Protein AF-A0A8X7VWJ9-F1 (afdb_monomer_lite)

pLDDT: mean 75.22, std 15.7, range [35.44, 90.56]

Secondary structure (DSSP, 8-state):
-----------HHHHHHHHHT-TTS-HHHHHHHHHHHHHHHHHHHHHHHHHHHHT-HHHHHHHHHHHHHHHHHHHHHHHHHHHHHHHHHHHHHHHH--

Organism: Brassica carinata (NCBI:txid52824)

Sequence (98 aa):
MEKKKQRSEVSSTEAVLLGALAPGVNAPTWNTLKLSFLMLGLCLTFMLSIAFTSGQSMLLVHVGFLIVIASSLFVLLNWYVIFMKCFEYLEELIETFT

Structure (mmCIF, N/CA/C/O backbone):
data_AF-A0A8X7VWJ9-F1
#
_entry.id   AF-A0A8X7VWJ9-F1
#
loop_
_atom_site.group_PDB
_atom_site.id
_atom_site.type_symbol
_atom_site.label_atom_id
_atom_site.label_alt_id
_atom_site.label_comp_id
_atom_site.label_asym_id
_atom_site.label_entity_id
_atom_site.label_seq_id
_atom_site.pdbx_PDB_ins_code
_atom_site.Cartn_x
_atom_site.Cartn_y
_atom_site.Cartn_z
_atom_site.occupancy
_atom_site.B_iso_or_equiv
_atom_site.auth_seq_id
_atom_site.auth_comp_id
_atom_site.auth_asym_id
_atom_site.auth_atom_id
_atom_site.pdbx_PDB_model_num
ATOM 1 N N . MET A 1 1 ? -39.481 10.155 -26.288 1.00 44.72 1 MET A N 1
ATOM 2 C CA . MET A 1 1 ? -38.616 8.976 -26.047 1.00 44.72 1 MET A CA 1
ATOM 3 C C . MET A 1 1 ? -37.301 9.212 -26.780 1.00 44.72 1 MET A C 1
ATOM 5 O O . MET A 1 1 ? -37.375 9.875 -27.799 1.00 44.72 1 MET A O 1
ATOM 9 N N . GLU A 1 2 ? -36.179 8.674 -26.268 1.00 39.19 2 GLU A N 1
ATOM 10 C CA . GLU A 1 2 ? -34.777 8.767 -26.770 1.00 39.19 2 GLU A CA 1
ATOM 11 C C . GLU A 1 2 ? -33.906 9.894 -26.156 1.00 39.19 2 GLU A C 1
ATOM 13 O O . GLU A 1 2 ? -34.374 11.015 -26.043 1.00 39.19 2 GLU A O 1
ATOM 18 N N . LYS A 1 3 ? -32.646 9.713 -25.704 1.00 35.44 3 LYS A N 1
ATOM 19 C CA . LYS A 1 3 ? -31.733 8.553 -25.569 1.00 35.44 3 LYS A CA 1
ATOM 20 C C . LYS A 1 3 ? -30.745 8.763 -24.402 1.00 35.44 3 LYS A C 1
ATOM 22 O O . LYS A 1 3 ? -30.254 9.856 -24.149 1.00 35.44 3 LYS A O 1
ATOM 27 N N . LYS A 1 4 ? -30.422 7.642 -23.755 1.00 49.41 4 LYS A N 1
ATOM 28 C CA . LYS A 1 4 ? -29.384 7.391 -22.744 1.00 49.41 4 LYS A CA 1
ATOM 29 C C . LYS A 1 4 ? -27.988 7.792 -23.268 1.00 49.41 4 LYS A C 1
ATOM 31 O O . LYS A 1 4 ? -27.554 7.248 -24.279 1.00 49.41 4 LYS A O 1
ATOM 36 N N . LYS A 1 5 ? -27.245 8.648 -22.558 1.00 36.56 5 LYS A N 1
ATOM 37 C CA . LYS A 1 5 ? -25.771 8.686 -22.644 1.00 36.56 5 LYS A CA 1
ATOM 38 C C . LYS A 1 5 ? -25.194 8.965 -21.261 1.00 36.56 5 LYS A C 1
ATOM 40 O O . LYS A 1 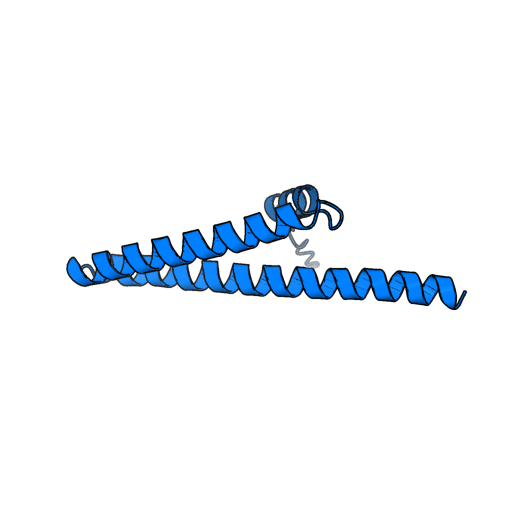5 ? -24.833 10.082 -20.916 1.00 36.56 5 LYS A O 1
ATOM 45 N N . GLN A 1 6 ? -25.173 7.899 -20.470 1.00 39.72 6 GLN A N 1
ATOM 46 C CA . GLN A 1 6 ? -24.439 7.773 -19.220 1.00 39.72 6 GLN A CA 1
ATOM 47 C C . GLN A 1 6 ? -22.951 7.921 -19.569 1.00 39.72 6 GLN A C 1
ATOM 49 O O . GLN A 1 6 ? -22.284 6.958 -19.938 1.00 39.72 6 GLN A O 1
ATOM 54 N N . ARG A 1 7 ? -22.474 9.170 -19.604 1.00 41.28 7 ARG A N 1
ATOM 55 C CA . ARG A 1 7 ? -21.055 9.493 -19.707 1.00 41.28 7 ARG A CA 1
ATOM 56 C C . ARG A 1 7 ? -20.456 8.956 -18.417 1.00 41.28 7 ARG A C 1
ATOM 58 O O . ARG A 1 7 ? -20.766 9.473 -17.354 1.00 41.28 7 ARG A O 1
ATOM 65 N N . SER A 1 8 ? -19.716 7.862 -18.536 1.00 43.53 8 SER A N 1
ATOM 66 C CA . SER A 1 8 ? -18.825 7.330 -17.516 1.00 43.53 8 SER A CA 1
ATOM 67 C C . SER A 1 8 ? -18.046 8.496 -16.923 1.00 43.53 8 SER A C 1
ATOM 69 O O . SER A 1 8 ? -17.138 9.040 -17.553 1.00 43.53 8 SER A O 1
ATOM 71 N N . GLU A 1 9 ? -18.512 8.945 -15.767 1.00 43.56 9 GLU A N 1
ATOM 72 C CA . GLU A 1 9 ? -17.910 9.985 -14.962 1.00 43.56 9 GLU A CA 1
ATOM 73 C C . GLU A 1 9 ? -16.662 9.340 -14.377 1.00 43.56 9 GLU A C 1
ATOM 75 O O . GLU A 1 9 ? -16.691 8.720 -13.318 1.00 43.56 9 GLU A O 1
ATOM 80 N N . VAL A 1 10 ? -15.585 9.354 -15.164 1.00 52.28 10 VAL A N 1
ATOM 81 C CA . VAL A 1 10 ? -14.258 9.034 -14.658 1.00 52.28 10 VAL A CA 1
ATOM 82 C C . VAL A 1 10 ? -14.016 10.095 -13.598 1.00 52.28 10 VAL A C 1
ATOM 84 O O . VAL A 1 10 ? -13.834 11.272 -13.922 1.00 52.28 10 VAL A O 1
ATOM 87 N N . SER A 1 11 ? -14.190 9.687 -12.342 1.00 52.00 11 SER A N 1
ATOM 88 C CA . SER A 1 11 ? -14.078 10.548 -11.176 1.00 52.00 11 SER A CA 1
ATOM 89 C C . SER A 1 11 ? -12.757 11.290 -11.304 1.00 52.00 11 SER A C 1
ATOM 91 O O . SER A 1 11 ? -11.713 10.671 -11.497 1.00 52.00 11 SER A O 1
ATOM 93 N N . SER A 1 12 ? -12.795 12.620 -11.277 1.00 49.84 12 SER A N 1
ATOM 94 C CA . SER A 1 12 ? -11.623 13.481 -11.481 1.00 49.84 12 SER A CA 1
ATOM 95 C C . SER A 1 12 ? -10.448 13.108 -10.568 1.00 49.84 12 SER A C 1
ATOM 97 O O . SER A 1 12 ? -9.294 13.336 -10.920 1.00 49.84 12 SER A O 1
ATOM 99 N N . THR A 1 13 ? -10.731 12.461 -9.436 1.00 50.78 13 THR A N 1
ATOM 100 C CA . THR A 1 13 ? -9.750 11.853 -8.537 1.00 50.78 13 THR A CA 1
ATOM 101 C C . THR A 1 13 ? -8.944 10.731 -9.196 1.00 50.78 13 THR A C 1
ATOM 103 O O . THR A 1 13 ? -7.738 10.689 -8.997 1.00 50.78 13 THR A O 1
ATOM 106 N N . GLU A 1 14 ? -9.553 9.864 -10.008 1.00 52.38 14 GLU A N 1
ATOM 107 C CA . GLU A 1 14 ? -8.833 8.833 -10.768 1.00 52.38 14 GLU A CA 1
ATOM 108 C C . GLU A 1 14 ? -7.960 9.450 -11.857 1.00 52.38 14 GLU A C 1
ATOM 110 O O . GLU A 1 14 ? -6.824 9.031 -12.016 1.00 52.38 14 GLU A O 1
ATOM 115 N N . ALA A 1 15 ? -8.427 10.490 -12.553 1.00 58.78 15 ALA A N 1
ATOM 116 C CA . ALA A 1 15 ? -7.630 11.179 -13.571 1.00 58.78 15 ALA A CA 1
ATOM 117 C C . ALA A 1 15 ? -6.428 11.940 -12.971 1.00 58.78 15 ALA A C 1
ATOM 119 O O . ALA A 1 15 ? -5.347 11.948 -13.556 1.00 58.78 15 ALA A O 1
ATOM 120 N N . VAL A 1 16 ? -6.587 12.541 -11.786 1.00 58.56 16 VAL A N 1
ATOM 121 C CA . VAL A 1 16 ? -5.488 13.183 -11.039 1.00 58.56 16 VAL A CA 1
ATOM 122 C C . VAL A 1 16 ? -4.545 12.143 -10.436 1.00 58.56 16 VAL A C 1
ATOM 124 O O . VAL A 1 16 ? -3.332 12.338 -10.466 1.00 58.56 16 VAL A O 1
ATOM 127 N N . LEU A 1 17 ? -5.072 11.022 -9.933 1.00 55.59 17 LEU A N 1
ATOM 128 C CA . LEU A 1 17 ? -4.257 9.918 -9.435 1.00 55.59 17 LEU A CA 1
ATOM 129 C C . LEU A 1 17 ? -3.463 9.274 -10.580 1.00 55.59 17 LEU A C 1
ATOM 131 O O . LEU A 1 17 ? -2.268 9.076 -10.413 1.00 55.59 17 LEU A O 1
ATOM 135 N N . LEU A 1 18 ? -4.070 9.047 -11.754 1.00 55.38 18 LEU A N 1
ATOM 136 C CA . LEU A 1 18 ? -3.378 8.622 -12.980 1.00 55.38 18 LEU A CA 1
ATOM 137 C C . LEU A 1 18 ? -2.339 9.654 -13.442 1.00 55.38 18 LEU A C 1
ATOM 139 O O . LEU A 1 18 ? -1.288 9.267 -13.940 1.00 55.38 18 LEU A O 1
ATOM 143 N N . GLY A 1 19 ? -2.611 10.950 -13.266 1.00 60.25 19 GLY A N 1
ATOM 144 C CA . GLY A 1 19 ? -1.664 12.023 -13.573 1.00 60.25 19 GLY A CA 1
ATOM 145 C C . GLY A 1 19 ? -0.460 12.067 -12.624 1.00 60.25 19 GLY A C 1
ATOM 146 O O . GLY A 1 19 ? 0.653 12.345 -13.061 1.00 60.25 19 GLY A O 1
ATOM 147 N N . ALA A 1 20 ? -0.654 11.749 -11.341 1.00 59.50 20 ALA A N 1
ATOM 148 C CA . ALA A 1 20 ? 0.415 11.683 -10.338 1.00 59.50 20 ALA A CA 1
ATOM 149 C C . ALA A 1 20 ? 1.166 10.335 -10.332 1.00 59.50 20 ALA A C 1
ATOM 151 O O . ALA A 1 20 ? 2.326 10.276 -9.927 1.00 59.50 20 ALA A O 1
ATOM 152 N N . LEU A 1 21 ? 0.515 9.263 -10.790 1.00 55.59 21 LEU A N 1
ATOM 153 C CA . LEU A 1 21 ? 1.058 7.911 -10.972 1.00 55.59 21 LEU A CA 1
ATOM 154 C C . LEU A 1 21 ? 1.317 7.595 -12.450 1.00 55.59 21 LEU A C 1
ATOM 156 O O . LEU A 1 21 ? 1.252 6.431 -12.862 1.00 55.59 21 LEU A O 1
ATOM 160 N N . ALA A 1 22 ? 1.598 8.614 -13.265 1.00 58.09 22 ALA A N 1
ATOM 161 C CA . ALA A 1 22 ? 2.034 8.380 -14.628 1.00 58.09 22 ALA A CA 1
ATOM 162 C C . ALA A 1 22 ? 3.196 7.352 -14.599 1.00 58.09 22 ALA A C 1
ATOM 164 O O . ALA A 1 22 ? 4.094 7.483 -13.763 1.00 58.09 22 ALA A O 1
ATOM 165 N N . PRO A 1 23 ? 3.192 6.329 -15.467 1.00 53.41 23 PRO A N 1
ATOM 166 C CA . PRO A 1 23 ? 4.061 5.142 -15.396 1.00 53.41 23 PRO A CA 1
ATOM 167 C C . PRO A 1 23 ? 5.577 5.393 -15.491 1.00 53.41 23 PRO A C 1
ATOM 169 O O . PRO A 1 23 ? 6.355 4.447 -15.491 1.00 53.41 23 PRO A O 1
ATOM 172 N N . GLY A 1 24 ? 6.006 6.656 -15.526 1.00 55.78 24 GLY A N 1
ATOM 173 C CA . GLY A 1 24 ? 7.399 7.094 -15.490 1.00 55.78 24 GLY A CA 1
ATOM 174 C C . GLY A 1 24 ? 7.867 7.666 -14.145 1.00 55.78 24 GLY A C 1
ATOM 175 O O . GLY A 1 24 ? 9.004 8.126 -14.054 1.00 55.78 24 GLY A O 1
ATOM 176 N N . VAL A 1 25 ? 7.047 7.670 -13.085 1.00 61.88 25 VAL A N 1
ATOM 177 C CA . VAL A 1 25 ? 7.496 8.134 -11.758 1.00 61.88 25 VAL A CA 1
ATOM 178 C C . VAL A 1 25 ? 8.270 7.019 -11.045 1.00 61.88 25 VAL A C 1
ATOM 180 O O . VAL A 1 25 ? 7.689 6.160 -10.397 1.00 61.88 25 VAL A O 1
ATOM 183 N N . ASN A 1 26 ? 9.593 7.009 -11.234 1.00 63.00 26 ASN A N 1
ATOM 184 C CA . ASN A 1 26 ? 10.649 6.260 -10.532 1.00 63.00 26 ASN A CA 1
ATOM 185 C C . ASN A 1 26 ? 10.214 5.044 -9.667 1.00 63.00 26 ASN A C 1
ATOM 187 O O . ASN A 1 26 ? 9.514 5.207 -8.672 1.00 63.00 26 ASN A O 1
ATOM 191 N N . ALA A 1 27 ? 10.759 3.844 -9.927 1.00 71.00 27 ALA A N 1
ATOM 192 C CA . ALA A 1 27 ? 10.579 2.616 -9.120 1.00 71.00 27 ALA A CA 1
ATOM 193 C C . ALA A 1 27 ? 10.417 2.796 -7.580 1.00 71.00 27 ALA A C 1
ATOM 195 O O . ALA A 1 27 ? 9.549 2.133 -6.998 1.00 71.00 27 ALA A O 1
ATOM 196 N N . PRO A 1 28 ? 11.172 3.680 -6.888 1.00 73.44 28 PRO A N 1
ATOM 197 C CA . PRO A 1 28 ? 10.946 3.970 -5.468 1.00 73.44 28 PRO A CA 1
ATOM 198 C C . PRO A 1 28 ? 9.558 4.538 -5.119 1.00 73.44 28 PRO A C 1
ATOM 200 O O . PRO A 1 28 ? 9.031 4.201 -4.062 1.00 73.44 28 PRO A O 1
ATOM 203 N N . THR A 1 29 ? 8.917 5.330 -5.979 1.00 79.31 29 THR A N 1
ATOM 204 C CA . THR A 1 29 ? 7.558 5.862 -5.758 1.00 79.31 29 THR A CA 1
ATOM 205 C C . THR A 1 29 ? 6.524 4.735 -5.696 1.00 79.31 29 THR A C 1
ATOM 207 O O . THR A 1 29 ? 5.627 4.743 -4.851 1.00 79.31 29 THR A O 1
ATOM 210 N N . TRP A 1 30 ? 6.699 3.703 -6.524 1.00 75.75 30 TRP A N 1
ATOM 211 C CA . TRP A 1 30 ? 5.869 2.498 -6.510 1.00 75.75 30 TRP A CA 1
ATOM 212 C C . TRP A 1 30 ? 6.044 1.650 -5.267 1.00 75.75 30 TRP A C 1
ATOM 214 O O . TRP A 1 30 ? 5.065 1.134 -4.719 1.00 75.75 30 TRP A O 1
ATOM 224 N N . ASN A 1 31 ? 7.274 1.561 -4.775 1.00 80.81 31 ASN A N 1
ATOM 225 C CA . ASN A 1 31 ? 7.533 0.909 -3.506 1.00 80.81 31 ASN A CA 1
ATOM 226 C C . ASN A 1 31 ? 6.891 1.677 -2.342 1.00 80.81 31 ASN A C 1
ATOM 228 O O . ASN A 1 31 ? 6.246 1.068 -1.492 1.00 80.81 31 ASN A O 1
ATOM 232 N N . THR A 1 32 ? 6.991 3.009 -2.344 1.00 86.06 32 THR A N 1
ATOM 233 C CA . THR A 1 32 ? 6.357 3.865 -1.334 1.00 86.06 32 THR A CA 1
ATOM 234 C C . THR A 1 32 ? 4.845 3.699 -1.326 1.00 86.06 32 THR A C 1
ATOM 236 O O . THR A 1 32 ? 4.276 3.511 -0.257 1.00 86.06 32 THR A O 1
ATOM 239 N N . LEU A 1 33 ? 4.179 3.684 -2.485 1.00 85.25 33 LEU A N 1
ATOM 240 C CA . LEU A 1 33 ? 2.727 3.508 -2.512 1.00 85.25 33 LEU A CA 1
ATOM 241 C C . LEU A 1 33 ? 2.303 2.125 -2.000 1.00 85.25 33 LEU A C 1
ATOM 243 O O . LEU A 1 33 ? 1.362 2.022 -1.209 1.00 85.25 33 LEU A O 1
ATOM 247 N N . LYS A 1 34 ? 3.013 1.062 -2.402 1.00 83.19 34 LYS A N 1
ATOM 248 C CA . LYS A 1 34 ? 2.776 -0.287 -1.863 1.00 83.19 34 LYS A CA 1
ATOM 249 C C . LYS A 1 34 ? 2.982 -0.323 -0.346 1.00 83.19 34 LYS A C 1
ATOM 251 O O . LYS A 1 34 ? 2.170 -0.920 0.358 1.00 83.19 34 LYS A O 1
ATOM 256 N N . LEU A 1 35 ? 4.015 0.353 0.159 1.00 87.69 35 LEU A N 1
ATOM 257 C CA . LEU A 1 35 ? 4.292 0.475 1.590 1.00 87.69 35 LEU A CA 1
ATOM 258 C C . LEU A 1 35 ? 3.186 1.249 2.323 1.00 87.69 35 LEU A C 1
ATOM 260 O O . LEU A 1 35 ? 2.762 0.827 3.396 1.00 87.69 35 LEU A O 1
ATOM 264 N N . SER A 1 36 ? 2.681 2.342 1.745 1.00 89.62 36 SER A N 1
ATOM 265 C CA . SER A 1 36 ? 1.567 3.111 2.307 1.00 89.62 36 SER A CA 1
ATOM 266 C C . SER A 1 36 ? 0.310 2.255 2.430 1.00 89.62 36 SER A C 1
ATOM 268 O O . SER A 1 36 ? -0.303 2.261 3.494 1.00 89.62 36 SER A O 1
ATOM 270 N N . PHE A 1 37 ? -0.037 1.466 1.405 1.00 86.62 37 PHE A N 1
ATOM 271 C CA . PHE A 1 37 ? -1.151 0.511 1.481 1.00 86.62 37 PHE A CA 1
ATOM 272 C C . PHE A 1 37 ? -0.933 -0.564 2.553 1.00 86.62 37 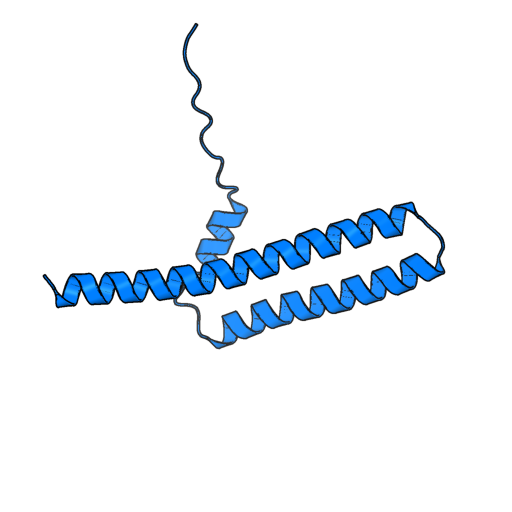PHE A C 1
ATOM 274 O O . PHE A 1 37 ? -1.873 -0.905 3.270 1.00 86.62 37 PHE A O 1
ATOM 281 N N . LEU A 1 38 ? 0.296 -1.064 2.706 1.00 87.50 38 LEU A N 1
ATOM 282 C CA . LEU A 1 38 ? 0.642 -2.043 3.740 1.00 87.50 38 LEU A CA 1
ATOM 283 C C . LEU A 1 38 ? 0.480 -1.448 5.146 1.00 87.50 38 LEU A C 1
ATOM 285 O O . LEU A 1 38 ? -0.145 -2.068 6.005 1.00 87.50 38 LEU A O 1
ATOM 289 N N . MET A 1 39 ? 0.966 -0.225 5.370 1.00 90.56 39 MET A N 1
ATOM 290 C CA . MET A 1 39 ? 0.786 0.498 6.634 1.00 90.56 39 MET A CA 1
ATOM 291 C C . MET A 1 39 ? -0.682 0.819 6.920 1.00 90.56 39 MET A C 1
ATOM 293 O O . MET A 1 39 ? -1.122 0.702 8.064 1.00 90.56 39 MET A O 1
ATOM 297 N N . LEU A 1 40 ? -1.463 1.156 5.890 1.00 89.50 40 LEU A N 1
ATOM 298 C CA . LEU A 1 40 ? -2.913 1.326 6.001 1.00 89.50 40 LEU A CA 1
ATOM 299 C C . LEU A 1 40 ? -3.590 0.020 6.431 1.00 89.50 40 LEU A C 1
ATOM 301 O O . LEU A 1 40 ? -4.392 0.029 7.361 1.00 89.50 40 LEU A O 1
ATOM 305 N N . GLY A 1 41 ? -3.219 -1.111 5.827 1.00 88.06 41 GLY A N 1
ATOM 306 C CA . GLY A 1 41 ? -3.713 -2.433 6.216 1.00 88.06 41 GLY A CA 1
ATOM 307 C C . GLY A 1 41 ? -3.336 -2.817 7.651 1.00 88.06 41 GLY A C 1
ATOM 308 O O . GLY A 1 41 ? -4.185 -3.301 8.403 1.00 88.06 41 GLY A O 1
ATOM 309 N N . LEU A 1 42 ? -2.093 -2.549 8.065 1.00 89.56 42 LEU A N 1
ATOM 310 C CA . LEU A 1 42 ? -1.631 -2.784 9.436 1.00 89.56 42 LEU A CA 1
ATOM 311 C C . LEU A 1 42 ? -2.425 -1.940 10.445 1.00 89.56 42 LEU A C 1
ATOM 313 O O . LEU A 1 42 ? -2.891 -2.461 11.458 1.00 89.56 42 LEU A O 1
ATOM 317 N N . CYS A 1 43 ? -2.642 -0.661 10.135 1.00 89.81 43 CYS A N 1
ATOM 318 C CA . CYS A 1 43 ? -3.444 0.246 10.953 1.00 89.81 43 CYS A CA 1
ATOM 319 C C . CYS A 1 43 ? -4.903 -0.220 11.055 1.00 89.81 43 CYS A C 1
ATOM 321 O O . CYS A 1 43 ? -5.452 -0.297 12.153 1.00 89.81 43 CYS A O 1
ATOM 323 N N . LEU A 1 44 ? -5.523 -0.611 9.939 1.00 87.31 44 LEU A N 1
ATOM 324 C CA . LEU A 1 44 ? -6.894 -1.126 9.931 1.00 87.31 44 LEU A CA 1
ATOM 325 C C . LEU A 1 44 ? -7.025 -2.429 10.731 1.00 87.31 44 LEU A C 1
ATOM 327 O O . LEU A 1 44 ? -7.999 -2.598 11.456 1.00 87.31 44 LEU A O 1
ATOM 331 N N . THR A 1 45 ? -6.028 -3.314 10.669 1.00 87.62 45 THR A N 1
ATOM 332 C CA . THR A 1 45 ? -5.993 -4.558 11.463 1.00 87.62 45 THR A CA 1
ATOM 333 C C . THR A 1 45 ? -5.889 -4.266 12.964 1.00 87.62 45 THR A C 1
ATOM 335 O O . THR A 1 45 ? -6.542 -4.919 13.785 1.00 87.62 45 THR A O 1
ATOM 338 N N . PHE A 1 46 ? -5.111 -3.247 13.333 1.00 89.94 46 PHE A N 1
ATOM 339 C CA . PHE A 1 46 ? -5.007 -2.781 14.712 1.00 89.94 46 PHE A CA 1
ATOM 340 C C . PHE A 1 46 ? -6.323 -2.158 15.201 1.00 89.94 46 PHE A C 1
ATOM 342 O O . PHE A 1 46 ? -6.836 -2.538 16.254 1.00 89.94 46 PHE A O 1
ATOM 349 N N . MET A 1 47 ? -6.930 -1.279 14.398 1.00 88.44 47 MET A N 1
ATOM 350 C CA . MET A 1 47 ? -8.249 -0.696 14.673 1.00 88.44 47 MET A CA 1
ATOM 351 C C . MET A 1 47 ? -9.333 -1.774 14.787 1.00 88.44 47 MET A C 1
ATOM 353 O O . MET A 1 47 ? -10.215 -1.667 15.636 1.00 88.44 47 MET A O 1
ATOM 357 N N . LEU A 1 48 ? -9.243 -2.844 13.992 1.00 86.00 48 LEU A N 1
ATOM 358 C CA . LEU A 1 48 ? -10.152 -3.984 14.070 1.00 86.00 48 LEU A CA 1
ATOM 359 C C . LEU A 1 48 ? -9.979 -4.750 15.390 1.00 86.00 48 LEU A C 1
ATOM 361 O O . LEU A 1 48 ? -10.968 -5.065 16.045 1.00 86.00 48 LEU A O 1
ATOM 365 N N . SER A 1 49 ? -8.736 -4.991 15.821 1.00 86.50 49 SER A N 1
ATOM 366 C CA . SER A 1 49 ? -8.430 -5.636 17.112 1.00 86.50 49 SER A CA 1
ATOM 367 C C . SER A 1 49 ? -8.987 -4.843 18.300 1.00 86.50 49 SER A C 1
ATOM 369 O O . SER A 1 49 ? -9.553 -5.416 19.236 1.00 86.50 49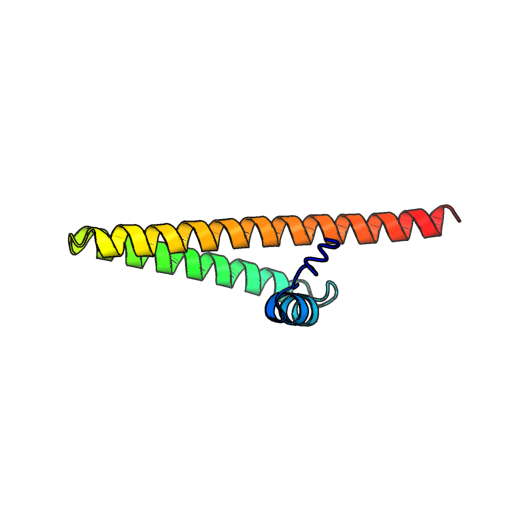 SER A O 1
ATOM 371 N N . ILE A 1 50 ? -8.891 -3.513 18.241 1.00 87.50 50 ILE A N 1
ATOM 372 C CA . ILE A 1 50 ? -9.477 -2.628 19.254 1.00 87.50 50 ILE A CA 1
ATOM 373 C C . ILE A 1 50 ? -11.009 -2.659 19.182 1.00 87.50 50 ILE A C 1
ATOM 375 O O . ILE A 1 50 ? -11.664 -2.749 20.220 1.00 87.50 50 ILE A O 1
ATOM 379 N N . ALA A 1 51 ? -11.592 -2.640 17.981 1.00 86.69 51 ALA A N 1
ATOM 380 C CA . ALA A 1 51 ? -13.041 -2.707 17.798 1.00 86.69 51 ALA A CA 1
ATOM 381 C C . ALA A 1 51 ? -13.641 -4.031 18.308 1.00 86.69 51 ALA A C 1
ATOM 383 O O . ALA A 1 51 ? -14.739 -4.034 18.863 1.00 86.69 51 ALA A O 1
ATOM 384 N N . PHE A 1 52 ? -12.911 -5.148 18.191 1.00 82.00 52 PHE A N 1
ATOM 385 C CA . PHE A 1 52 ? -13.298 -6.414 18.823 1.00 82.00 52 PHE A CA 1
ATOM 386 C C . PHE A 1 52 ? -13.316 -6.313 20.351 1.00 82.00 52 PHE A C 1
ATOM 388 O O . PHE A 1 52 ? -14.223 -6.841 20.989 1.00 82.00 52 PHE A O 1
ATOM 395 N N . THR A 1 53 ? -12.350 -5.601 20.935 1.00 82.12 53 THR A N 1
ATOM 396 C CA . THR A 1 53 ? -12.266 -5.399 22.389 1.00 82.12 53 THR A CA 1
ATOM 397 C C . 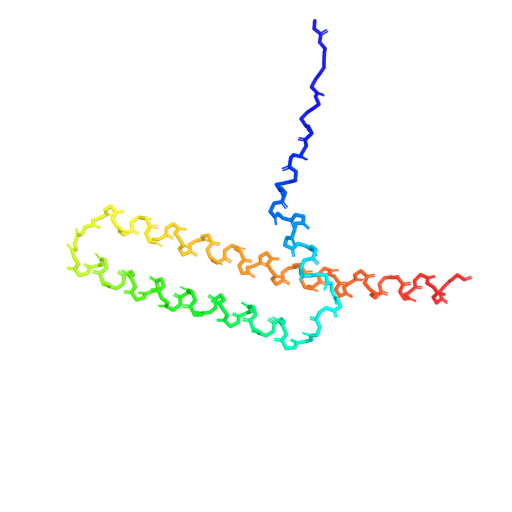THR A 1 53 ? -13.379 -4.485 22.909 1.00 82.12 53 THR A C 1
ATOM 399 O O . THR A 1 53 ? -13.876 -4.700 24.012 1.00 82.12 53 THR A O 1
ATOM 402 N N . SER A 1 54 ? -13.812 -3.487 22.131 1.00 83.44 54 SER A N 1
ATOM 403 C CA . SER A 1 54 ? -14.876 -2.565 22.554 1.00 83.44 54 SER A CA 1
ATOM 404 C C . SER A 1 54 ? -16.288 -3.159 22.464 1.00 83.44 54 SER A C 1
ATOM 406 O O . SER A 1 54 ? -17.227 -2.575 23.004 1.00 83.44 54 SER A O 1
ATOM 408 N N . GLY A 1 55 ? -16.467 -4.299 21.785 1.00 76.12 55 GLY A N 1
ATOM 409 C CA . GLY A 1 55 ? -17.762 -4.980 21.654 1.00 76.12 55 GLY A CA 1
ATOM 410 C C . GLY A 1 55 ? -18.802 -4.226 20.813 1.00 76.12 55 GLY A C 1
ATOM 411 O O . GLY A 1 55 ? -19.958 -4.643 20.737 1.00 76.12 55 GLY A O 1
ATOM 412 N N . GLN A 1 56 ? -18.422 -3.123 20.161 1.00 83.44 56 GLN A N 1
ATOM 413 C CA . GLN A 1 56 ? -19.318 -2.337 19.313 1.00 83.44 56 GLN A CA 1
ATOM 414 C C . GLN A 1 56 ? -19.386 -2.948 17.909 1.00 83.44 56 GLN A C 1
ATOM 416 O O . GLN A 1 56 ? -18.566 -2.663 17.034 1.00 83.44 56 GLN A O 1
ATOM 421 N N . SER A 1 57 ? -20.413 -3.765 17.673 1.00 79.00 57 SER A N 1
ATOM 422 C CA . SER A 1 57 ? -20.661 -4.455 16.396 1.00 79.00 57 SER A CA 1
ATOM 423 C C . SER A 1 57 ? -20.702 -3.518 15.180 1.00 79.00 57 SER A C 1
ATOM 425 O O . SER A 1 57 ? -20.236 -3.878 14.101 1.00 79.00 57 SER A O 1
ATOM 427 N N . MET A 1 58 ? -21.191 -2.288 15.352 1.00 85.44 58 MET A N 1
ATOM 428 C CA . MET A 1 58 ? -21.232 -1.289 14.282 1.00 85.44 58 MET A CA 1
ATOM 429 C C . MET A 1 58 ? -19.835 -0.813 13.848 1.00 85.44 58 MET A C 1
ATOM 431 O O . MET A 1 58 ? -19.608 -0.596 12.657 1.00 85.44 58 MET A O 1
ATOM 435 N N . LEU A 1 59 ? -18.878 -0.712 14.780 1.00 85.25 59 LEU A N 1
ATOM 436 C CA . LEU A 1 59 ? -17.483 -0.396 14.451 1.00 85.25 59 LEU A CA 1
ATOM 437 C C . LEU A 1 59 ? -16.813 -1.549 13.703 1.00 85.25 59 LEU A C 1
ATOM 439 O O . LEU A 1 59 ? -16.074 -1.300 12.756 1.00 85.25 59 LEU A O 1
ATOM 443 N N . LEU A 1 60 ? -17.111 -2.798 14.071 1.00 86.50 60 LEU A N 1
ATOM 444 C CA . LEU A 1 60 ? -16.583 -3.971 13.370 1.00 86.50 60 LEU A CA 1
ATOM 445 C C . LEU A 1 60 ? -16.990 -4.004 11.898 1.00 86.50 60 LEU A C 1
ATOM 447 O O . LEU A 1 60 ? -16.144 -4.232 11.035 1.00 86.50 60 LEU A O 1
ATOM 451 N N . VAL A 1 61 ? -18.264 -3.738 11.601 1.00 87.25 61 VAL A N 1
ATOM 452 C CA . VAL A 1 61 ? -18.749 -3.678 10.214 1.00 87.25 61 VAL A CA 1
ATOM 453 C C . VAL A 1 61 ? -18.073 -2.535 9.454 1.00 87.25 61 VAL A C 1
ATOM 455 O O . VAL A 1 61 ? -17.629 -2.732 8.323 1.00 87.25 61 VAL A O 1
ATOM 458 N N . HIS A 1 62 ? -17.945 -1.357 10.075 1.00 88.62 62 HIS A N 1
ATOM 459 C CA . HIS A 1 62 ? -17.312 -0.198 9.444 1.00 88.62 62 HIS A CA 1
ATOM 460 C C . HIS A 1 62 ? -15.831 -0.444 9.120 1.00 88.62 62 HIS A C 1
ATOM 462 O O . HIS A 1 62 ? -15.396 -0.230 7.988 1.00 88.62 62 HIS A O 1
ATOM 468 N N . VAL A 1 63 ? -15.057 -0.944 10.085 1.00 89.06 63 VAL A N 1
ATOM 469 C CA . VAL A 1 63 ? -13.632 -1.248 9.890 1.00 89.06 63 VAL A CA 1
ATOM 470 C C . VAL A 1 63 ? -1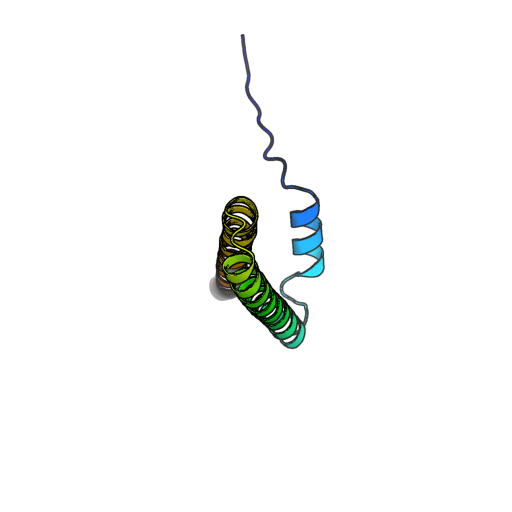3.451 -2.419 8.922 1.00 89.06 63 VAL A C 1
ATOM 472 O O . VAL A 1 63 ? -12.564 -2.377 8.071 1.00 89.06 63 VAL A O 1
ATOM 475 N N . GLY A 1 64 ? -14.326 -3.427 8.973 1.00 87.25 64 GLY A N 1
ATOM 476 C CA . GLY A 1 64 ? -14.343 -4.520 8.001 1.00 87.25 64 GLY A CA 1
ATOM 477 C C . GLY A 1 64 ? -14.548 -4.026 6.566 1.00 87.25 64 GLY A C 1
ATOM 478 O O . GLY A 1 64 ? -13.818 -4.435 5.664 1.00 87.25 64 GLY A O 1
ATOM 479 N N . PHE A 1 65 ? -15.472 -3.086 6.351 1.00 88.81 65 PHE A N 1
ATOM 480 C CA . PHE A 1 65 ? -15.682 -2.467 5.039 1.00 88.81 65 PHE A CA 1
ATOM 481 C C . PHE A 1 65 ? -14.445 -1.694 4.556 1.00 88.81 65 PHE A C 1
ATOM 483 O O . PHE A 1 65 ? -14.062 -1.811 3.391 1.00 88.81 65 PHE A O 1
ATOM 490 N N . LEU A 1 66 ? -13.766 -0.974 5.455 1.00 90.31 66 LEU A N 1
ATOM 491 C CA . LEU A 1 66 ? -12.509 -0.288 5.137 1.00 90.31 66 LEU A CA 1
ATOM 492 C C . LEU A 1 66 ? -11.399 -1.262 4.721 1.00 90.31 66 LEU A C 1
ATOM 494 O O . LEU A 1 66 ? -10.660 -0.965 3.782 1.00 90.31 66 LEU A O 1
ATOM 498 N N . ILE A 1 67 ? -11.305 -2.436 5.356 1.00 89.69 67 ILE A N 1
ATOM 499 C CA . ILE A 1 67 ? -10.353 -3.487 4.959 1.00 89.69 67 ILE A CA 1
ATOM 500 C C . ILE A 1 67 ? -10.664 -3.983 3.545 1.00 89.69 67 ILE A C 1
ATOM 502 O O . ILE A 1 67 ? -9.757 -4.051 2.718 1.00 89.69 67 ILE A O 1
ATOM 506 N N . VAL A 1 68 ? -11.933 -4.265 3.232 1.00 90.38 68 VAL A N 1
ATOM 507 C CA . VAL A 1 68 ? -12.346 -4.719 1.891 1.00 90.38 68 VAL A CA 1
ATOM 508 C C . VAL A 1 68 ? -11.999 -3.684 0.820 1.00 90.38 68 VAL A C 1
ATOM 510 O O . VAL A 1 68 ? -11.466 -4.048 -0.233 1.00 90.38 68 VAL A O 1
ATOM 513 N N . ILE A 1 69 ? -12.246 -2.397 1.082 1.00 90.19 69 ILE A N 1
ATOM 514 C CA . ILE A 1 69 ? -11.880 -1.317 0.155 1.00 90.19 69 ILE A CA 1
ATOM 515 C C . ILE A 1 69 ? -10.360 -1.245 -0.014 1.00 90.19 69 ILE A C 1
ATOM 517 O O . ILE A 1 69 ? -9.879 -1.208 -1.145 1.00 90.19 69 ILE A O 1
ATOM 521 N N . ALA A 1 70 ? -9.596 -1.270 1.080 1.00 89.12 70 ALA A N 1
ATOM 522 C CA . ALA A 1 70 ? -8.138 -1.214 1.029 1.00 89.12 70 ALA A CA 1
ATOM 523 C C . ALA A 1 70 ? -7.547 -2.397 0.240 1.00 89.12 70 ALA A C 1
ATOM 525 O O . ALA A 1 70 ? -6.674 -2.197 -0.606 1.00 89.12 70 ALA A O 1
ATOM 526 N N . SER A 1 71 ? -8.056 -3.616 0.452 1.00 88.56 71 SER A N 1
ATOM 527 C CA . SER A 1 71 ? -7.657 -4.803 -0.312 1.00 88.56 71 SER A CA 1
ATOM 528 C C . SER A 1 71 ? -8.029 -4.691 -1.790 1.00 88.56 71 SER A C 1
ATOM 530 O O . SER A 1 71 ? -7.205 -5.001 -2.649 1.00 88.56 71 SER A O 1
ATOM 532 N N . SER A 1 72 ? -9.234 -4.207 -2.102 1.00 89.00 72 SER A N 1
ATOM 533 C CA . SER A 1 72 ? -9.683 -4.011 -3.488 1.00 89.00 72 SER A CA 1
ATOM 534 C C . SER A 1 72 ? -8.797 -3.004 -4.219 1.00 89.00 72 SER A C 1
ATOM 536 O O . SER A 1 72 ? -8.332 -3.277 -5.324 1.00 89.00 72 SER A O 1
ATOM 538 N N . LEU A 1 73 ? -8.491 -1.876 -3.573 1.00 87.75 73 LEU A N 1
ATOM 539 C CA . LEU A 1 73 ? -7.572 -0.865 -4.091 1.00 87.75 73 LEU A CA 1
ATOM 540 C C . LEU A 1 73 ? -6.159 -1.427 -4.294 1.00 87.75 73 LEU A C 1
ATOM 542 O O . LEU A 1 73 ? -5.539 -1.146 -5.315 1.00 87.75 73 LEU A O 1
ATOM 546 N N . PHE A 1 74 ? -5.660 -2.262 -3.379 1.00 86.75 74 PHE A N 1
ATOM 547 C CA . PHE A 1 74 ? -4.358 -2.912 -3.535 1.00 86.75 74 PHE A CA 1
ATOM 548 C C . PHE A 1 74 ? -4.324 -3.869 -4.737 1.00 86.75 74 PHE A C 1
ATOM 550 O O . PHE A 1 74 ? -3.345 -3.887 -5.486 1.00 86.75 74 PHE A O 1
ATOM 557 N N . VAL A 1 75 ? -5.387 -4.648 -4.959 1.00 87.31 75 VAL A N 1
ATOM 558 C CA . VAL A 1 75 ? -5.502 -5.532 -6.132 1.00 87.31 75 VAL A CA 1
ATOM 559 C C . VAL A 1 75 ? -5.568 -4.716 -7.421 1.00 87.31 75 VAL A C 1
ATOM 561 O O . VAL A 1 75 ? -4.807 -4.998 -8.346 1.00 87.31 75 VAL A O 1
ATOM 564 N N . LEU A 1 76 ? -6.408 -3.679 -7.463 1.00 85.94 76 LEU A N 1
ATOM 565 C CA . LEU A 1 76 ? -6.519 -2.758 -8.599 1.00 85.94 76 LEU A CA 1
ATOM 566 C C . LEU A 1 76 ? -5.176 -2.096 -8.919 1.00 85.94 76 LEU A C 1
ATOM 568 O O . LEU A 1 76 ? -4.786 -2.022 -10.082 1.00 85.94 76 LEU A O 1
ATOM 572 N N . LEU A 1 77 ? -4.435 -1.685 -7.889 1.00 82.44 77 LEU A N 1
ATOM 573 C CA . LEU A 1 77 ? -3.112 -1.098 -8.042 1.00 82.44 77 LEU A CA 1
ATOM 574 C C . LEU A 1 77 ? -2.135 -2.084 -8.688 1.00 82.44 77 LEU A C 1
ATOM 576 O O . LEU A 1 77 ? -1.480 -1.736 -9.667 1.00 82.44 77 LEU A O 1
ATOM 580 N N . ASN A 1 78 ? -2.050 -3.318 -8.176 1.00 82.56 78 ASN A N 1
ATOM 581 C CA . ASN A 1 78 ? -1.172 -4.351 -8.737 1.00 82.56 78 ASN A CA 1
ATOM 582 C C . ASN A 1 78 ? -1.574 -4.730 -10.169 1.00 82.56 78 ASN A C 1
ATOM 584 O O . ASN A 1 78 ? -0.701 -4.892 -11.020 1.00 82.56 78 ASN A O 1
ATOM 588 N N . TRP A 1 79 ? -2.877 -4.819 -10.443 1.00 82.00 79 TRP A N 1
ATOM 589 C CA . TRP A 1 79 ? -3.405 -5.056 -11.783 1.00 82.00 79 TRP A CA 1
ATOM 590 C C . TRP A 1 79 ? -2.991 -3.951 -12.757 1.00 82.00 79 TRP A C 1
ATOM 592 O O . TRP A 1 79 ? -2.494 -4.244 -13.844 1.00 82.00 79 TRP A O 1
ATOM 602 N N . TYR A 1 80 ? -3.120 -2.688 -12.348 1.00 78.75 80 TYR A N 1
ATOM 603 C CA . TYR A 1 80 ? -2.712 -1.543 -13.155 1.00 78.75 80 TYR A CA 1
ATOM 604 C C . TYR A 1 80 ? -1.213 -1.577 -13.483 1.00 78.75 80 TYR A C 1
ATOM 606 O O . TYR A 1 80 ? -0.849 -1.362 -14.635 1.00 78.75 80 TYR A O 1
ATOM 614 N N . VAL A 1 81 ? -0.342 -1.929 -12.524 1.00 77.38 81 VAL A N 1
ATOM 615 C CA . VAL A 1 81 ? 1.110 -2.062 -12.784 1.00 77.38 81 VAL A CA 1
ATOM 616 C C . VAL A 1 81 ? 1.397 -3.086 -13.880 1.00 77.38 81 VAL A C 1
ATOM 618 O O . VAL A 1 81 ? 2.217 -2.841 -14.763 1.00 77.38 81 VAL A O 1
ATOM 621 N N . ILE A 1 82 ? 0.741 -4.245 -13.803 1.00 80.50 82 ILE A N 1
ATOM 622 C CA . ILE A 1 82 ? 0.928 -5.342 -14.756 1.00 80.50 82 ILE A CA 1
ATOM 623 C C . ILE A 1 82 ? 0.406 -4.932 -16.133 1.00 80.50 82 ILE A C 1
ATOM 625 O O . ILE A 1 82 ? 1.084 -5.149 -17.136 1.00 80.50 82 ILE A O 1
ATOM 629 N N . PHE A 1 83 ? -0.770 -4.307 -16.176 1.00 79.62 83 PHE A N 1
ATOM 630 C CA . PHE A 1 83 ? -1.373 -3.814 -17.407 1.00 79.62 83 PHE A CA 1
ATOM 631 C C . PHE A 1 83 ? -0.472 -2.793 -18.111 1.00 79.62 83 PHE A C 1
ATOM 633 O O . PHE A 1 83 ? -0.249 -2.901 -19.313 1.00 79.62 83 PHE A O 1
ATOM 640 N N . MET A 1 84 ? 0.108 -1.857 -17.359 1.00 73.25 84 MET A N 1
ATOM 641 C CA . MET A 1 84 ? 1.013 -0.847 -17.906 1.00 73.25 84 MET A CA 1
ATOM 642 C C . MET A 1 84 ? 2.300 -1.458 -18.477 1.00 73.25 84 MET A C 1
ATOM 644 O O . MET A 1 84 ? 2.676 -1.159 -19.605 1.00 73.25 84 MET A O 1
ATOM 648 N N . LYS A 1 85 ? 2.918 -2.400 -17.750 1.00 78.38 85 LYS A N 1
ATOM 649 C CA . LYS A 1 85 ? 4.073 -3.176 -18.239 1.00 78.38 85 LYS A CA 1
ATOM 650 C C . LYS A 1 85 ? 3.769 -3.935 -19.535 1.00 78.38 85 LYS A C 1
ATOM 652 O O . LYS A 1 85 ? 4.633 -4.044 -20.396 1.00 78.38 85 LYS A O 1
ATOM 657 N N . CYS A 1 86 ? 2.559 -4.477 -19.657 1.00 76.69 86 CYS A N 1
ATOM 658 C CA . CYS A 1 86 ? 2.107 -5.174 -20.859 1.00 76.69 86 CYS A CA 1
ATOM 659 C C . CYS A 1 86 ? 1.914 -4.210 -22.040 1.00 76.69 86 CYS A C 1
ATOM 661 O O . CYS A 1 86 ? 2.290 -4.540 -23.159 1.00 76.69 86 CYS A O 1
ATOM 663 N N . PHE A 1 87 ? 1.363 -3.019 -21.789 1.00 81.31 87 PHE A N 1
ATOM 664 C CA . PHE A 1 87 ? 1.161 -1.986 -22.806 1.00 81.31 87 PHE A CA 1
ATOM 665 C C . PHE A 1 87 ? 2.489 -1.476 -23.385 1.00 81.31 87 PHE A C 1
ATOM 667 O O . PHE A 1 87 ? 2.625 -1.415 -24.601 1.00 81.31 87 PHE A O 1
ATOM 674 N N . GLU A 1 88 ? 3.481 -1.198 -22.534 1.00 80.12 88 GLU A N 1
ATOM 675 C CA . GLU A 1 88 ? 4.831 -0.793 -22.964 1.00 80.12 88 GLU A CA 1
ATOM 676 C C . GLU A 1 88 ? 5.500 -1.879 -23.827 1.00 80.12 88 GLU A C 1
ATOM 678 O O . GLU A 1 88 ? 6.006 -1.593 -24.906 1.00 80.12 88 GLU A O 1
ATOM 683 N N . TYR A 1 89 ? 5.393 -3.153 -23.427 1.00 77.81 89 TYR A N 1
ATOM 684 C CA . TYR A 1 89 ? 5.907 -4.278 -24.220 1.00 77.81 89 TYR A CA 1
ATOM 685 C C . TYR A 1 89 ? 5.187 -4.435 -25.569 1.00 77.81 89 TYR A C 1
ATOM 687 O O . TYR A 1 89 ? 5.786 -4.856 -26.554 1.00 77.81 89 TYR A O 1
ATOM 695 N N . LEU A 1 90 ? 3.889 -4.123 -25.617 1.00 83.56 90 LEU A N 1
ATOM 696 C CA . LEU A 1 90 ? 3.095 -4.177 -26.842 1.00 83.56 90 LEU A CA 1
ATOM 697 C C . LEU A 1 90 ? 3.485 -3.056 -27.815 1.00 83.56 90 LEU A C 1
ATOM 699 O O . LEU A 1 90 ? 3.549 -3.308 -29.015 1.00 83.56 90 LEU A O 1
ATOM 703 N N . GLU A 1 91 ? 3.745 -1.848 -27.309 1.00 81.69 91 GLU A N 1
ATOM 704 C CA . GLU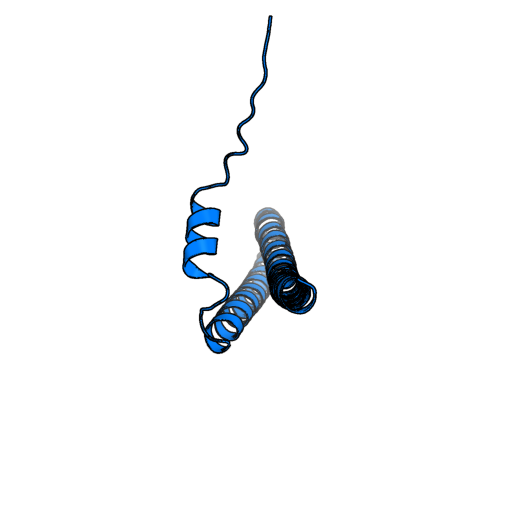 A 1 91 ? 4.209 -0.705 -28.106 1.00 81.69 91 GLU A CA 1
ATOM 705 C C . GLU A 1 91 ? 5.603 -0.978 -28.696 1.00 81.69 91 GLU A C 1
ATOM 707 O O . GLU A 1 91 ? 5.794 -0.844 -29.903 1.00 81.69 91 GLU A O 1
ATOM 712 N N . GLU A 1 92 ? 6.527 -1.510 -27.889 1.00 79.69 92 GLU A N 1
ATOM 713 C CA . GLU A 1 92 ? 7.875 -1.900 -28.332 1.00 79.69 92 GLU A CA 1
ATOM 714 C C . GLU A 1 92 ? 7.834 -3.025 -29.390 1.00 79.69 92 GLU A C 1
ATOM 716 O O . GLU A 1 92 ? 8.595 -3.033 -30.364 1.00 79.69 92 GLU A O 1
ATOM 721 N N . LEU A 1 93 ? 6.887 -3.963 -29.252 1.00 82.19 93 LEU A N 1
ATOM 722 C CA . LEU A 1 93 ? 6.641 -5.010 -30.244 1.00 82.19 93 LEU A CA 1
ATOM 723 C C . LEU A 1 93 ? 6.059 -4.434 -31.546 1.00 82.19 93 LEU A C 1
ATOM 725 O O . LEU A 1 93 ? 6.448 -4.871 -32.627 1.00 82.19 93 LEU A O 1
ATOM 729 N N . ILE A 1 94 ? 5.143 -3.464 -31.468 1.00 82.44 94 ILE A N 1
ATOM 730 C CA . ILE A 1 94 ? 4.541 -2.835 -32.652 1.00 82.44 94 ILE A CA 1
ATOM 731 C C . ILE A 1 94 ? 5.594 -2.066 -33.463 1.00 82.44 94 ILE A C 1
ATOM 733 O O . ILE A 1 94 ? 5.604 -2.186 -34.689 1.00 82.44 94 ILE A O 1
ATOM 737 N N . GLU A 1 95 ? 6.495 -1.334 -32.794 1.00 82.25 95 GLU A N 1
ATOM 738 C CA . GLU A 1 95 ? 7.594 -0.602 -33.443 1.00 82.25 95 GLU A CA 1
ATOM 739 C C . GLU A 1 95 ? 8.654 -1.544 -34.017 1.00 82.25 95 GLU A C 1
ATOM 741 O O . GLU A 1 95 ? 9.224 -1.260 -35.063 1.00 82.25 95 GLU A O 1
ATOM 746 N N . THR A 1 96 ? 8.899 -2.694 -33.387 1.00 80.56 96 THR A N 1
ATOM 747 C CA . THR A 1 96 ? 9.853 -3.684 -33.916 1.00 80.56 96 THR A CA 1
ATOM 748 C C . THR A 1 96 ? 9.338 -4.383 -35.185 1.00 80.56 96 THR A C 1
ATOM 750 O O . THR A 1 96 ? 10.134 -4.852 -35.999 1.00 80.56 96 THR A O 1
ATOM 753 N N . PHE A 1 97 ? 8.016 -4.489 -35.355 1.00 77.50 97 PHE A N 1
ATOM 754 C CA . PHE A 1 97 ? 7.379 -5.193 -36.477 1.00 77.50 97 PHE A CA 1
ATOM 755 C C . PHE A 1 97 ? 6.825 -4.272 -37.586 1.00 77.50 97 PHE A C 1
ATOM 757 O O . PHE A 1 97 ? 6.275 -4.798 -38.559 1.00 77.50 97 PHE A O 1
ATOM 764 N N . THR A 1 98 ? 6.965 -2.945 -37.463 1.00 71.56 98 THR A N 1
ATOM 765 C CA . THR A 1 98 ? 6.545 -1.939 -38.465 1.00 71.56 98 THR A CA 1
ATOM 766 C C . THR A 1 98 ? 7.753 -1.340 -39.172 1.00 71.56 98 THR A C 1
ATOM 768 O O . THR A 1 98 ? 7.728 -1.285 -40.423 1.00 71.56 98 THR A O 1
#

Radius of gyration: 19.44 Å; chains: 1; bounding box: 50×20×61 Å

Foldseek 3Di:
DDDDDPPPCPPVVNVVVCVVPVVPPDPVVLVVVLVVLVVQLVVLVVQLVVVVVVVPVVSNVVSVVVNVVSVVVSVVSVVVNVVVVVVVVVVVVVVVVD